Protein AF-X8CN35-F1 (afdb_monomer_lite)

pLDDT: mean 72.49, std 14.61, range [38.53, 95.19]

Sequence (176 aa):
MAAWVISVGVMIFEKDLGTSLLLYASFLTMVYLATQRFSWVVIGLALFVVGSVAAYFLFDHVRLRVQTWLDPFADPEGSGYQIVQSLFSFATGGIFGTGLGNGQPDTVPAASTDFIVAAFGEELGLVGLASLLMLYTIVIIRGLRTAIAVRDSFGKLLAPAWRRRWPSSCSSSLAV

InterPro domains:
  IPR001182 Probable peptidoglycan glycosyltransferase FtsW/RodA [PF01098] (2-159)
  IPR001182 Probable peptidoglycan glycosyltransferase FtsW/RodA [PTHR30474] (2-159)

Secondary structure (DSSP, 8-state):
-HHHHHHHHHHHHS--HHHHHHHHHHHHHHHHHHH--HHHHHHHHHHHHHHHHHHHHH-HHHHHHHHHHH-GGGSTTTTTHHHHHHHHHHHHHTTT-S-TT---GGGSTTTTTT-HHHHHHHHHHHHHHHHHHHHHHHHHHHHHHHHHHHT-TTGGGTGGGGGS-S-STTSSSS--

Organism: NCBI:txid1299334

Structure (mmCIF, N/CA/C/O backbone):
data_AF-X8CN35-F1
#
_entry.id   AF-X8CN35-F1
#
loop_
_atom_site.group_PDB
_atom_site.id
_atom_site.type_symbol
_atom_site.label_atom_id
_atom_site.label_alt_id
_atom_site.label_comp_id
_atom_site.label_asym_id
_atom_site.label_entity_id
_atom_site.label_seq_id
_atom_site.pdbx_PDB_ins_code
_atom_site.Cartn_x
_atom_site.Cartn_y
_atom_site.Cartn_z
_atom_site.occupancy
_atom_site.B_iso_or_equiv
_atom_site.auth_seq_id
_atom_site.auth_comp_id
_atom_site.auth_asym_id
_atom_site.auth_atom_id
_atom_site.pdbx_PDB_model_num
ATOM 1 N N . MET A 1 1 ? -19.050 19.869 8.579 1.00 44.16 1 MET A N 1
ATOM 2 C CA . MET A 1 1 ? -19.394 19.776 7.140 1.00 44.16 1 MET A CA 1
ATOM 3 C C . MET A 1 1 ? -18.474 20.637 6.270 1.00 44.16 1 MET A C 1
ATOM 5 O O . MET A 1 1 ? -17.938 20.101 5.314 1.00 44.16 1 MET A O 1
ATOM 9 N N . ALA A 1 2 ? -18.173 21.894 6.630 1.00 38.53 2 ALA A N 1
ATOM 10 C CA . ALA A 1 2 ? -17.204 22.732 5.896 1.00 38.53 2 ALA A CA 1
ATOM 11 C C . ALA A 1 2 ? -15.781 22.133 5.797 1.00 38.53 2 ALA A C 1
ATOM 13 O O . ALA A 1 2 ? -15.186 22.145 4.727 1.00 38.53 2 ALA A O 1
ATOM 14 N N . ALA A 1 3 ? -15.274 21.514 6.870 1.00 45.81 3 ALA A N 1
ATOM 15 C CA . ALA A 1 3 ? -13.967 20.841 6.863 1.00 45.81 3 ALA A CA 1
ATOM 16 C C . ALA A 1 3 ? -13.865 19.687 5.841 1.00 45.81 3 ALA A C 1
ATOM 18 O O . ALA A 1 3 ? -12.786 19.414 5.322 1.00 45.81 3 ALA A O 1
ATOM 19 N N . TRP A 1 4 ? -14.990 19.034 5.526 1.00 60.16 4 TRP A N 1
ATOM 20 C CA . TRP A 1 4 ? -15.046 17.949 4.543 1.00 60.16 4 TRP A CA 1
ATOM 21 C C . TRP A 1 4 ? -14.903 18.494 3.121 1.00 60.16 4 TRP A C 1
ATOM 23 O O . TRP A 1 4 ? -14.061 18.026 2.366 1.00 60.16 4 TRP A O 1
ATOM 33 N N . VAL A 1 5 ? -15.649 19.552 2.792 1.00 62.53 5 VAL A N 1
ATOM 34 C CA . VAL A 1 5 ? -15.593 20.199 1.471 1.00 62.53 5 VAL A CA 1
ATOM 35 C C . VAL A 1 5 ? -14.220 20.824 1.212 1.00 62.53 5 VAL A C 1
ATOM 37 O O . VAL A 1 5 ? -13.697 20.706 0.111 1.00 62.53 5 VAL A O 1
ATOM 40 N N . ILE A 1 6 ? -13.601 21.424 2.234 1.00 57.56 6 ILE A N 1
ATOM 41 C CA . ILE A 1 6 ? -12.255 22.008 2.131 1.00 57.56 6 ILE A CA 1
ATOM 42 C C . ILE A 1 6 ? -11.198 20.913 1.916 1.00 57.56 6 ILE A C 1
ATOM 44 O O . ILE A 1 6 ? -10.332 21.075 1.063 1.00 57.56 6 ILE A O 1
ATOM 48 N N . SER A 1 7 ? -11.303 19.773 2.609 1.00 53.34 7 SER A N 1
ATOM 49 C CA . SER A 1 7 ? -10.373 18.646 2.412 1.00 53.34 7 SER A CA 1
ATOM 50 C C . SER A 1 7 ? -10.509 18.020 1.018 1.00 53.34 7 SER A C 1
ATOM 52 O O . SER A 1 7 ? -9.507 17.751 0.363 1.00 53.34 7 SER A O 1
ATOM 54 N N . VAL A 1 8 ? -11.744 17.849 0.528 1.00 60.41 8 VAL A N 1
ATOM 55 C CA . VAL A 1 8 ? -12.015 17.363 -0.837 1.00 60.41 8 VAL A CA 1
ATOM 56 C C . VAL A 1 8 ? -11.512 18.359 -1.890 1.00 60.41 8 VAL A C 1
ATOM 58 O O . VAL A 1 8 ? -10.956 17.948 -2.905 1.00 60.41 8 VAL A O 1
ATOM 61 N N . GLY A 1 9 ? -11.643 19.665 -1.637 1.00 61.75 9 GLY A N 1
ATOM 62 C CA . GLY A 1 9 ? -11.139 20.719 -2.521 1.00 61.75 9 GLY A CA 1
ATOM 63 C C . GLY A 1 9 ? -9.612 20.744 -2.645 1.00 61.75 9 GLY A C 1
ATOM 64 O O . GLY A 1 9 ? -9.099 20.953 -3.741 1.00 61.75 9 GLY A O 1
ATOM 65 N N . VAL A 1 10 ? -8.885 20.478 -1.555 1.00 56.53 10 VAL A N 1
ATOM 66 C CA . VAL A 1 10 ? -7.411 20.414 -1.554 1.00 56.53 10 VAL A CA 1
ATOM 67 C C . VAL A 1 10 ? -6.899 19.154 -2.274 1.00 56.53 10 VAL A C 1
ATOM 69 O O . VAL A 1 10 ? -5.969 19.258 -3.070 1.00 56.53 10 VAL A O 1
ATOM 72 N N . MET A 1 11 ? -7.565 17.998 -2.123 1.00 56.72 11 MET A N 1
ATOM 73 C CA . MET A 1 11 ? -7.217 16.757 -2.853 1.00 56.72 11 MET A CA 1
ATOM 74 C C . MET A 1 11 ? -7.334 16.891 -4.378 1.00 56.72 11 MET A C 1
ATOM 76 O O . MET A 1 11 ? -6.562 16.276 -5.108 1.00 56.72 11 MET A O 1
ATOM 80 N N . ILE A 1 12 ? -8.293 17.681 -4.873 1.00 57.16 12 ILE A N 1
ATOM 81 C CA . ILE A 1 12 ? -8.458 17.928 -6.317 1.00 57.16 12 ILE A CA 1
ATOM 82 C C . ILE A 1 12 ? -7.278 18.744 -6.874 1.00 57.16 12 ILE A C 1
ATOM 84 O O . ILE A 1 12 ? -6.950 18.629 -8.055 1.00 57.16 12 ILE A O 1
ATOM 88 N N . PHE A 1 13 ? -6.614 19.538 -6.029 1.00 54.97 13 PHE A N 1
ATOM 89 C CA . PHE A 1 13 ? -5.497 20.392 -6.425 1.00 54.97 13 PHE A CA 1
ATOM 90 C C . PHE A 1 13 ? -4.132 19.699 -6.362 1.00 54.97 13 PHE A C 1
ATOM 92 O O . PHE A 1 13 ? -3.264 20.024 -7.168 1.00 54.97 13 PHE A O 1
ATOM 99 N N . GLU A 1 14 ? -3.935 18.745 -5.450 1.00 55.28 14 GLU A N 1
ATOM 100 C CA . GLU A 1 14 ? -2.605 18.171 -5.201 1.00 55.28 14 GLU A CA 1
ATOM 101 C C . GLU A 1 14 ? -2.091 17.225 -6.297 1.00 55.28 14 GLU A C 1
ATOM 103 O O . GLU A 1 14 ? -0.906 16.938 -6.304 1.00 55.28 14 GLU A O 1
ATOM 108 N N . LYS A 1 15 ? -2.908 16.756 -7.257 1.00 60.38 15 LYS A N 1
ATOM 109 C CA . LYS A 1 15 ? -2.489 15.812 -8.332 1.00 60.38 15 LYS A CA 1
ATOM 110 C C . LYS A 1 15 ? -1.755 14.535 -7.861 1.00 60.38 15 LYS A C 1
ATOM 112 O O . LYS A 1 15 ? -1.371 13.724 -8.701 1.00 60.38 15 LYS A O 1
ATOM 117 N N . ASP A 1 16 ? -1.662 14.292 -6.555 1.00 68.38 16 ASP A N 1
ATOM 118 C CA . ASP A 1 16 ? -1.002 13.140 -5.952 1.00 68.38 16 ASP A CA 1
ATOM 119 C C . ASP A 1 16 ? -2.029 12.155 -5.380 1.00 68.38 16 ASP A C 1
ATOM 121 O O . ASP A 1 16 ? -2.609 12.316 -4.299 1.00 68.38 16 ASP A O 1
ATOM 125 N N . LEU A 1 17 ? -2.253 11.074 -6.129 1.00 69.50 17 LEU A N 1
ATOM 126 C CA . LEU A 1 17 ? -3.152 9.983 -5.743 1.00 69.50 17 LEU A CA 1
ATOM 127 C C . LEU A 1 17 ? -2.740 9.282 -4.443 1.00 69.50 17 LEU A C 1
ATOM 129 O O . LEU A 1 17 ? -3.597 8.805 -3.706 1.00 69.50 17 LEU A O 1
ATOM 133 N N . GLY A 1 18 ? -1.438 9.203 -4.159 1.00 74.44 18 GLY A N 1
ATOM 134 C CA . GLY A 1 18 ? -0.929 8.509 -2.975 1.00 74.44 18 GLY A CA 1
ATOM 135 C C . GLY A 1 18 ? -1.297 9.234 -1.683 1.00 74.44 18 GLY A C 1
ATOM 136 O O . GLY A 1 18 ? -1.943 8.665 -0.804 1.00 74.44 18 GLY A O 1
ATOM 137 N N . THR A 1 19 ? -0.939 10.513 -1.584 1.00 79.50 19 THR A N 1
ATOM 138 C CA . THR A 1 19 ? -1.183 11.341 -0.393 1.00 79.50 19 THR A CA 1
ATOM 139 C C . THR A 1 19 ? -2.672 11.462 -0.090 1.00 79.50 19 THR A C 1
ATOM 141 O O . THR A 1 19 ? -3.108 11.284 1.048 1.00 79.50 19 THR A O 1
ATOM 144 N N . SER A 1 20 ? -3.471 11.678 -1.131 1.00 77.69 20 SER A N 1
ATOM 145 C CA . SER A 1 20 ? -4.923 11.763 -1.034 1.00 77.69 20 SER A CA 1
ATOM 146 C C . SER A 1 20 ? -5.535 10.452 -0.492 1.00 77.69 20 SER A C 1
ATOM 148 O O . SER A 1 20 ? -6.343 10.484 0.443 1.00 77.69 20 SER A O 1
ATOM 150 N N . LEU A 1 21 ? -5.078 9.284 -0.963 1.00 79.75 21 LEU A N 1
ATOM 151 C CA . LEU A 1 21 ? -5.486 7.979 -0.426 1.00 79.75 21 LEU A CA 1
ATOM 152 C C . LEU A 1 21 ? -5.139 7.816 1.064 1.00 79.75 21 LEU A C 1
ATOM 154 O O . LEU A 1 21 ? -5.974 7.361 1.850 1.00 79.75 21 LEU A O 1
ATOM 158 N N . LEU A 1 22 ? -3.922 8.203 1.463 1.00 82.81 22 LEU A N 1
ATOM 159 C CA . LEU A 1 22 ? -3.447 8.093 2.848 1.00 82.81 22 LEU A CA 1
ATOM 160 C C . LEU A 1 22 ? -4.255 8.977 3.806 1.00 82.81 22 LEU A C 1
ATOM 162 O O . LEU A 1 22 ? -4.628 8.533 4.897 1.00 82.81 22 LEU A O 1
ATOM 166 N N . LEU A 1 23 ? -4.576 10.207 3.396 1.00 82.00 23 LEU A N 1
ATOM 167 C CA . LEU A 1 23 ? -5.420 11.118 4.172 1.00 82.00 23 LEU A CA 1
ATOM 168 C C . LEU A 1 23 ? -6.842 10.572 4.320 1.00 82.00 23 LEU A C 1
ATOM 170 O O . LEU A 1 23 ? -7.400 10.578 5.420 1.00 82.00 23 LEU A O 1
ATOM 174 N N . TYR A 1 24 ? -7.410 10.040 3.238 1.00 81.06 24 TYR A N 1
ATOM 175 C CA . TYR A 1 24 ? -8.736 9.437 3.265 1.00 81.06 24 TYR A CA 1
ATOM 176 C C . TYR A 1 24 ? -8.797 8.197 4.178 1.00 81.06 24 TYR A C 1
ATOM 178 O O . TYR A 1 24 ? -9.706 8.072 5.003 1.00 81.06 24 TYR A O 1
ATOM 186 N N . ALA A 1 25 ? -7.800 7.310 4.104 1.00 82.81 25 ALA A N 1
ATOM 187 C CA . ALA A 1 25 ? -7.689 6.144 4.982 1.00 82.81 25 ALA A CA 1
ATOM 188 C C . ALA A 1 25 ? -7.519 6.540 6.461 1.00 82.81 25 ALA A C 1
ATOM 190 O O . ALA A 1 25 ? -8.145 5.949 7.349 1.00 82.81 25 ALA A O 1
ATOM 191 N N . SER A 1 26 ? -6.726 7.580 6.735 1.00 83.38 26 SER A N 1
ATOM 192 C CA . SER A 1 26 ? -6.554 8.138 8.083 1.00 83.38 26 SER A CA 1
ATOM 193 C C . SER A 1 26 ? -7.870 8.697 8.626 1.00 83.38 26 SER A C 1
ATOM 195 O O . SER A 1 26 ? -8.246 8.423 9.768 1.00 83.38 26 SER A O 1
ATOM 197 N N . PHE A 1 27 ? -8.624 9.411 7.787 1.00 82.06 27 PHE A N 1
ATOM 198 C CA . PHE A 1 27 ? -9.951 9.913 8.129 1.00 82.06 27 PHE A CA 1
ATOM 199 C C . PHE A 1 27 ? -10.937 8.778 8.444 1.00 82.06 27 PHE A C 1
ATOM 201 O O . PHE A 1 27 ? -11.591 8.813 9.488 1.00 82.06 27 PHE A O 1
ATOM 208 N N . LEU A 1 28 ? -11.011 7.735 7.606 1.00 80.88 28 LEU A N 1
ATOM 209 C CA . LEU A 1 28 ? -11.850 6.562 7.882 1.00 80.88 28 LEU A CA 1
ATOM 210 C C . LEU A 1 28 ? -11.461 5.867 9.186 1.00 80.88 28 LEU A C 1
ATOM 212 O O . LEU A 1 28 ? -12.338 5.468 9.954 1.00 80.88 28 LEU A O 1
ATOM 216 N N . THR A 1 29 ? -10.162 5.766 9.465 1.00 81.06 29 THR A N 1
ATOM 217 C CA . THR A 1 29 ? -9.656 5.204 10.722 1.00 81.06 29 THR A CA 1
ATOM 218 C C . THR A 1 29 ? -10.125 6.036 11.914 1.00 81.06 29 THR A C 1
ATOM 220 O O . THR A 1 29 ? -10.611 5.482 12.898 1.00 81.06 29 THR A O 1
ATOM 223 N N . MET A 1 30 ? -10.065 7.367 11.820 1.00 79.06 30 MET A N 1
ATOM 224 C CA . MET A 1 30 ? -10.550 8.263 12.869 1.00 79.06 30 MET A CA 1
ATOM 225 C C . MET A 1 30 ? -12.065 8.141 13.082 1.00 79.06 30 MET A C 1
ATOM 227 O O . MET A 1 30 ? -12.504 8.095 14.228 1.00 79.06 30 MET A O 1
ATOM 231 N N . VAL A 1 31 ? -12.864 8.032 12.014 1.00 80.44 31 VAL A N 1
ATOM 232 C CA . VAL A 1 31 ? -14.322 7.820 12.103 1.00 80.44 31 VAL A CA 1
ATOM 233 C C . VAL A 1 31 ? -14.649 6.459 12.718 1.00 80.44 31 VAL A C 1
ATOM 235 O O . VAL A 1 31 ? -15.488 6.374 13.616 1.00 80.44 31 VAL A O 1
ATOM 238 N N . TYR A 1 32 ? -13.962 5.397 12.292 1.00 80.88 32 TYR A N 1
ATOM 239 C CA . TYR A 1 32 ? -14.122 4.066 12.874 1.00 80.88 32 TYR A CA 1
ATOM 240 C C . TYR A 1 32 ? -13.829 4.080 14.369 1.00 80.88 32 TYR A C 1
ATOM 242 O O . TYR A 1 32 ? -14.657 3.635 15.170 1.00 80.88 32 TYR A O 1
ATOM 250 N N . LEU A 1 33 ? -12.672 4.639 14.736 1.00 74.69 33 LEU A N 1
ATOM 251 C CA . LEU A 1 33 ? -12.284 4.792 16.123 1.00 74.69 33 LEU A CA 1
ATOM 252 C C . LEU A 1 33 ? -13.335 5.605 16.856 1.00 74.69 33 LEU A C 1
ATOM 254 O O . LEU A 1 33 ? -13.772 5.132 17.886 1.00 74.69 33 LEU A O 1
ATOM 258 N N . ALA A 1 34 ? -13.796 6.739 16.318 1.00 77.81 34 ALA A N 1
ATOM 259 C CA . ALA A 1 34 ? -14.772 7.627 16.944 1.00 77.81 34 ALA A CA 1
ATOM 260 C C . ALA A 1 34 ? -16.107 6.936 17.277 1.00 77.81 34 ALA A C 1
ATOM 262 O O . ALA A 1 34 ? -16.620 7.077 18.392 1.00 77.81 34 ALA A O 1
ATOM 263 N N . THR A 1 35 ? -16.661 6.191 16.319 1.00 76.12 35 THR A N 1
ATOM 264 C CA . THR A 1 35 ? -18.042 5.695 16.367 1.00 76.12 35 THR A CA 1
ATOM 265 C C . THR A 1 35 ? -18.156 4.234 16.824 1.00 76.12 35 THR A C 1
ATOM 267 O O . THR A 1 35 ? -19.234 3.835 17.254 1.00 76.12 35 THR A O 1
ATOM 270 N N . GLN A 1 36 ? -17.091 3.423 16.726 1.00 74.31 36 GLN A N 1
ATOM 271 C CA . GLN A 1 36 ? -17.081 1.963 16.981 1.00 74.31 36 GLN A CA 1
ATOM 272 C C . GLN A 1 36 ? -18.140 1.144 16.212 1.00 74.31 36 GLN A C 1
ATOM 274 O O . GLN A 1 36 ? -18.337 -0.040 16.474 1.00 74.31 36 GLN A O 1
ATOM 279 N N . ARG A 1 37 ? -18.820 1.744 15.229 1.00 75.62 37 ARG A N 1
ATOM 280 C CA . ARG A 1 37 ? -19.826 1.082 14.394 1.00 75.62 37 ARG A CA 1
ATOM 281 C C . ARG A 1 37 ? -19.226 0.768 13.032 1.00 75.62 37 ARG A C 1
ATOM 283 O O . ARG A 1 37 ? -18.942 1.679 12.256 1.00 75.62 37 ARG A O 1
ATOM 290 N N . PHE A 1 38 ? -19.112 -0.521 12.723 1.00 77.75 38 PHE A N 1
ATOM 291 C CA . PHE A 1 38 ? -18.568 -1.004 11.450 1.00 77.75 38 PHE A CA 1
ATOM 292 C C . PHE A 1 38 ? -19.356 -0.491 10.230 1.00 77.75 38 PHE A C 1
ATOM 294 O O . PHE A 1 38 ? -18.771 -0.226 9.186 1.00 77.75 38 PHE A O 1
ATOM 301 N N . SER A 1 39 ? -20.664 -0.241 10.374 1.00 81.12 39 SER A N 1
ATOM 302 C CA . SER A 1 39 ? -21.521 0.275 9.296 1.00 81.12 39 SER A CA 1
ATOM 303 C C . SER A 1 39 ? -21.021 1.590 8.683 1.00 81.12 39 SER A C 1
ATOM 305 O O . SER A 1 39 ? -21.127 1.769 7.475 1.00 81.12 39 SER A O 1
ATOM 307 N N . TRP A 1 40 ? -20.434 2.494 9.477 1.00 75.12 40 TRP A N 1
ATOM 308 C CA . TRP A 1 40 ? -19.895 3.760 8.955 1.00 75.12 40 TRP A CA 1
ATOM 309 C C . TRP A 1 40 ? -18.626 3.561 8.126 1.00 75.12 40 TRP A C 1
ATOM 311 O O . TRP A 1 40 ? -18.406 4.292 7.164 1.00 75.12 40 TRP A O 1
ATOM 321 N N . VAL A 1 41 ? -17.828 2.542 8.451 1.00 79.00 41 VAL A N 1
ATOM 322 C CA . VAL A 1 41 ? -16.656 2.160 7.653 1.00 79.00 41 VAL A CA 1
ATOM 323 C C . VAL A 1 41 ? -17.092 1.592 6.314 1.00 79.00 41 VAL A C 1
ATOM 325 O O . VAL A 1 41 ? -16.523 1.961 5.295 1.00 79.00 41 VAL A O 1
ATOM 328 N N . VAL A 1 42 ? -18.133 0.755 6.299 1.00 85.06 42 VAL A N 1
ATOM 329 C CA . VAL A 1 42 ? -18.679 0.182 5.059 1.00 85.06 42 VAL A CA 1
ATOM 330 C C . VAL A 1 42 ? -19.212 1.276 4.132 1.00 85.06 42 VAL A C 1
ATOM 332 O O . VAL A 1 42 ? -18.913 1.261 2.942 1.00 85.06 42 VAL A O 1
ATOM 335 N N . ILE A 1 43 ? -19.946 2.257 4.668 1.00 83.50 43 ILE A N 1
ATOM 336 C CA . ILE A 1 43 ? -20.443 3.399 3.881 1.00 83.50 43 ILE A CA 1
ATOM 337 C C . ILE A 1 43 ? -19.278 4.245 3.356 1.00 83.50 43 ILE A C 1
ATOM 339 O O . ILE A 1 43 ? -19.280 4.631 2.189 1.00 83.50 43 ILE A O 1
ATOM 343 N N . GLY A 1 44 ? -18.269 4.504 4.193 1.00 80.06 44 GLY A N 1
ATOM 344 C CA . GLY A 1 44 ? -17.046 5.183 3.778 1.00 80.06 44 GLY A CA 1
ATOM 345 C C . GLY A 1 44 ? -16.360 4.456 2.622 1.00 80.06 44 GLY A C 1
ATOM 346 O O . GLY A 1 44 ? -16.171 5.030 1.557 1.00 80.06 44 GLY A O 1
ATOM 347 N N . LEU A 1 4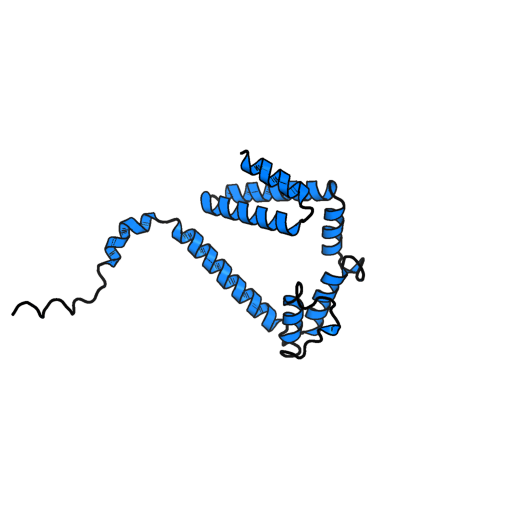5 ? -16.096 3.160 2.781 1.00 81.50 45 LEU A N 1
ATOM 348 C CA . LEU A 1 45 ? -15.494 2.322 1.746 1.00 81.50 45 LEU A CA 1
ATOM 349 C C . LEU A 1 45 ? -16.310 2.336 0.441 1.00 81.50 45 LEU A C 1
ATOM 351 O O . LEU A 1 45 ? -15.738 2.450 -0.638 1.00 81.50 45 LEU A O 1
ATOM 355 N N . ALA A 1 46 ? -17.642 2.275 0.523 1.00 84.94 46 ALA A N 1
ATOM 356 C CA . ALA A 1 46 ? -18.506 2.352 -0.652 1.00 84.94 46 ALA A CA 1
ATOM 357 C C . ALA A 1 46 ? -18.377 3.704 -1.377 1.00 84.94 46 ALA A C 1
ATOM 359 O O . ALA A 1 46 ? -18.207 3.737 -2.595 1.00 84.94 46 ALA A O 1
ATOM 360 N N . LEU A 1 47 ? -18.392 4.817 -0.635 1.00 79.12 47 LEU A N 1
ATOM 361 C CA . LEU A 1 47 ? -18.177 6.155 -1.199 1.00 79.12 47 LEU A CA 1
ATOM 362 C C . LEU A 1 47 ? -16.787 6.295 -1.825 1.00 79.12 47 LEU A C 1
ATOM 364 O O . LEU A 1 47 ? -16.648 6.932 -2.867 1.00 79.12 47 LEU A O 1
ATOM 368 N N . PHE A 1 48 ? -15.772 5.679 -1.221 1.00 79.44 48 PHE A N 1
ATOM 369 C CA . PHE A 1 48 ? -14.417 5.653 -1.757 1.00 79.44 48 PHE A CA 1
ATOM 370 C C . PHE A 1 48 ? -14.341 4.940 -3.107 1.00 79.44 48 PHE A C 1
ATOM 372 O O . PHE A 1 48 ? -13.767 5.480 -4.047 1.00 79.44 48 PHE A O 1
ATOM 379 N N . VAL A 1 49 ? -14.958 3.760 -3.227 1.00 83.25 49 VAL A N 1
ATOM 380 C CA . VAL A 1 49 ? -14.995 3.005 -4.489 1.00 83.25 49 VAL A CA 1
ATOM 381 C C . VAL A 1 49 ? -15.689 3.820 -5.579 1.00 83.25 49 VAL A C 1
ATOM 383 O O . VAL A 1 49 ? -15.148 3.959 -6.673 1.00 83.25 49 VAL A O 1
ATOM 386 N N . VAL A 1 50 ? -16.840 4.426 -5.275 1.00 82.38 50 VAL A N 1
ATOM 387 C CA . VAL A 1 50 ? -17.559 5.287 -6.231 1.00 82.38 50 VAL A CA 1
ATOM 388 C C . VAL A 1 50 ? -16.700 6.486 -6.650 1.00 82.38 50 VAL A C 1
ATOM 390 O O . VAL A 1 50 ? -16.589 6.775 -7.841 1.00 82.38 50 VAL A O 1
ATOM 393 N N . GLY A 1 51 ? -16.048 7.154 -5.693 1.00 79.69 51 GLY A N 1
ATOM 394 C CA . GLY A 1 51 ? -15.146 8.274 -5.965 1.00 79.69 51 GLY A CA 1
ATOM 395 C C . GLY A 1 51 ? -13.926 7.875 -6.799 1.00 79.69 51 GLY A C 1
ATOM 396 O O . GLY A 1 51 ? -13.545 8.605 -7.711 1.00 79.69 51 GLY A O 1
ATOM 397 N N . SER A 1 52 ? -13.349 6.699 -6.544 1.00 80.06 52 SER A N 1
ATOM 398 C CA . SER A 1 52 ? -12.202 6.163 -7.282 1.00 80.06 52 SER A CA 1
ATOM 399 C C . SER A 1 52 ? -12.560 5.827 -8.733 1.00 80.06 52 SER A C 1
ATOM 401 O O . SER A 1 52 ? -11.840 6.223 -9.649 1.00 80.06 52 SER A O 1
ATOM 403 N N . VAL A 1 53 ? -13.713 5.187 -8.961 1.00 83.31 53 VAL A N 1
ATOM 404 C CA . VAL A 1 53 ? -14.218 4.910 -10.315 1.00 83.31 53 VAL A CA 1
ATOM 405 C C . VAL A 1 53 ? -14.502 6.213 -11.062 1.00 83.31 53 VAL A C 1
ATOM 407 O O . VAL A 1 53 ? -14.093 6.360 -12.210 1.00 83.31 53 VAL A O 1
ATOM 410 N N . ALA A 1 54 ? -15.137 7.195 -10.415 1.00 82.62 54 ALA A N 1
ATOM 411 C CA . ALA A 1 54 ? -15.354 8.506 -11.024 1.00 82.62 54 ALA A CA 1
ATOM 412 C C . ALA A 1 54 ? -14.023 9.189 -11.396 1.00 82.62 54 ALA A C 1
ATOM 414 O O . ALA A 1 54 ? -13.875 9.684 -12.513 1.00 82.62 54 ALA A O 1
ATOM 415 N N . ALA A 1 55 ? -13.027 9.157 -10.503 1.00 79.06 55 ALA A N 1
ATOM 416 C CA . ALA A 1 55 ? -11.704 9.729 -10.747 1.00 79.06 55 ALA A CA 1
ATOM 417 C C . ALA A 1 55 ? -10.971 9.061 -11.926 1.00 79.06 55 ALA A C 1
ATOM 419 O O . ALA A 1 55 ? -10.312 9.755 -12.698 1.00 79.06 55 ALA A O 1
ATOM 420 N N . TYR A 1 56 ? -11.127 7.747 -12.113 1.00 80.12 56 TYR A N 1
ATOM 421 C CA . TYR A 1 56 ? -10.558 7.013 -13.251 1.00 80.12 56 TYR A CA 1
ATOM 422 C C . TYR A 1 56 ? -11.081 7.510 -14.614 1.00 80.12 56 TYR A C 1
ATOM 424 O O . TYR A 1 56 ? -10.354 7.526 -15.614 1.00 80.12 56 TYR A O 1
ATOM 432 N N . PHE A 1 57 ? -12.345 7.937 -14.671 1.00 81.31 57 PHE A N 1
ATOM 433 C CA . PHE A 1 57 ? -12.935 8.495 -15.890 1.00 81.31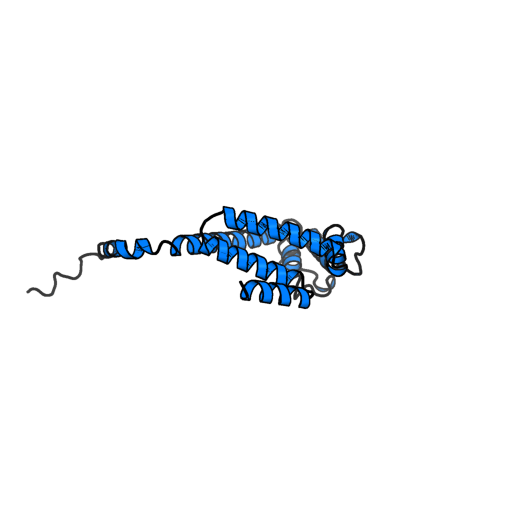 57 PHE A CA 1
ATOM 434 C C . PHE A 1 57 ? -12.640 9.986 -16.075 1.00 81.31 57 PHE A C 1
ATOM 436 O O . PHE A 1 57 ? -12.513 10.429 -17.213 1.00 81.31 57 PHE A O 1
ATOM 443 N N . LEU A 1 58 ? -12.504 10.740 -14.981 1.00 80.19 58 LEU A N 1
ATOM 444 C CA . LEU A 1 58 ? -12.306 12.194 -14.998 1.00 80.19 58 LEU A CA 1
ATOM 445 C C . LEU A 1 58 ? -10.849 12.628 -15.223 1.00 80.19 58 LEU A C 1
ATOM 447 O O . LEU A 1 58 ? -10.625 13.715 -15.749 1.00 80.19 58 LEU A O 1
ATOM 451 N N . PHE A 1 59 ? -9.864 11.818 -14.822 1.00 79.19 59 PHE A N 1
ATOM 452 C CA . PHE A 1 59 ? -8.455 12.219 -14.830 1.00 79.19 59 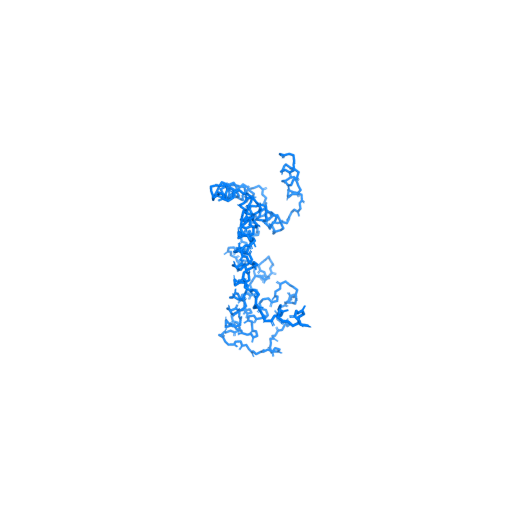PHE A CA 1
ATOM 453 C C . PHE A 1 59 ? -7.561 11.208 -15.560 1.00 79.19 59 PHE A C 1
ATOM 455 O O . PHE A 1 59 ? -7.317 10.102 -15.076 1.00 79.19 59 PHE A O 1
ATOM 462 N N . ASP A 1 60 ? -6.961 11.626 -16.676 1.00 78.81 60 ASP A N 1
ATOM 463 C CA . ASP A 1 60 ? -6.069 10.763 -17.471 1.00 78.81 60 ASP A CA 1
ATOM 464 C C . ASP A 1 60 ? -4.796 10.347 -16.715 1.00 78.81 60 ASP A C 1
ATOM 466 O O . ASP A 1 60 ? -4.310 9.229 -16.873 1.00 78.81 60 ASP A O 1
ATOM 470 N N . HIS A 1 61 ? -4.294 11.197 -15.814 1.00 75.56 61 HIS A N 1
ATOM 471 C CA . HIS A 1 61 ? -3.144 10.876 -14.958 1.00 75.56 61 HIS A CA 1
ATOM 472 C C . HIS A 1 61 ? -3.449 9.698 -14.019 1.00 75.56 61 HIS A C 1
ATOM 474 O O . HIS A 1 61 ? -2.579 8.869 -13.755 1.00 75.56 61 HIS A O 1
ATOM 480 N N . VAL A 1 62 ? -4.695 9.598 -13.540 1.00 78.50 62 VAL A N 1
ATOM 481 C CA . VAL A 1 62 ? -5.147 8.495 -12.680 1.00 78.50 62 VAL A CA 1
ATOM 482 C C . VAL A 1 62 ? -5.257 7.214 -13.484 1.00 78.50 62 VAL A C 1
ATOM 484 O O . VAL A 1 62 ? -4.803 6.163 -13.037 1.00 78.50 62 VAL A O 1
ATOM 487 N N . ARG A 1 63 ? -5.791 7.315 -14.704 1.00 80.31 63 ARG A N 1
ATOM 488 C CA . ARG A 1 63 ? -5.871 6.192 -15.634 1.00 80.31 63 ARG A CA 1
ATOM 489 C C . ARG A 1 63 ? -4.494 5.619 -15.951 1.00 80.31 63 ARG A C 1
ATOM 491 O O . ARG A 1 63 ? -4.333 4.410 -15.835 1.00 80.31 63 ARG A O 1
ATOM 498 N N . LEU A 1 64 ? -3.519 6.470 -16.277 1.00 81.56 64 LEU A N 1
ATOM 499 C CA . LEU A 1 64 ? -2.146 6.041 -16.552 1.00 81.56 64 LEU A CA 1
ATOM 500 C C . LEU A 1 64 ? -1.544 5.306 -15.351 1.00 81.56 64 LEU A C 1
ATOM 502 O O . LEU A 1 64 ? -1.069 4.191 -15.509 1.00 81.56 64 LEU A O 1
ATOM 506 N N . ARG A 1 65 ? -1.657 5.849 -14.130 1.00 82.12 65 ARG A N 1
ATOM 507 C CA . ARG A 1 65 ? -1.143 5.180 -12.919 1.00 82.12 65 ARG A CA 1
ATOM 508 C C . ARG A 1 65 ? -1.796 3.818 -12.665 1.00 82.12 65 ARG A C 1
ATOM 510 O O . ARG A 1 65 ? -1.097 2.876 -12.308 1.00 82.12 65 ARG A O 1
ATOM 517 N N . VAL A 1 66 ? -3.112 3.704 -12.855 1.00 83.38 66 VAL A N 1
ATOM 518 C CA . VAL A 1 66 ? -3.834 2.429 -12.694 1.00 83.38 66 VAL A CA 1
ATOM 519 C C . VAL A 1 66 ? -3.436 1.427 -13.779 1.00 83.38 66 VAL A C 1
ATOM 521 O O . VAL A 1 66 ? -3.259 0.251 -13.478 1.00 83.38 66 VAL A O 1
ATOM 524 N N . GLN A 1 67 ? -3.262 1.875 -15.023 1.00 84.69 67 GLN A N 1
ATOM 525 C CA . GLN A 1 67 ? -2.826 1.020 -16.130 1.00 84.69 67 GLN A CA 1
ATOM 526 C C . GLN A 1 67 ? -1.394 0.523 -15.933 1.00 84.69 67 GLN A C 1
ATOM 528 O O . GLN A 1 67 ? -1.176 -0.679 -16.012 1.00 84.69 67 GLN A O 1
ATOM 533 N N . THR A 1 68 ? -0.456 1.403 -15.577 1.00 85.12 68 THR A N 1
ATOM 534 C CA . THR A 1 68 ? 0.925 1.024 -15.242 1.00 85.12 68 THR A CA 1
ATOM 535 C C . THR A 1 68 ? 0.983 0.065 -14.046 1.00 85.12 68 THR A C 1
ATOM 537 O O . THR A 1 68 ? 1.864 -0.782 -13.981 1.00 85.12 68 THR A O 1
ATOM 540 N N . TRP A 1 69 ? 0.055 0.166 -13.087 1.00 81.94 69 TRP A N 1
ATOM 541 C CA . TRP A 1 69 ? -0.013 -0.774 -11.963 1.00 81.94 69 TRP A CA 1
ATOM 542 C C . TRP A 1 69 ? -0.563 -2.153 -12.362 1.00 81.94 69 TRP A C 1
ATOM 544 O O . TRP A 1 69 ? -0.103 -3.165 -11.840 1.00 81.94 69 TRP A O 1
ATOM 554 N N . LEU A 1 70 ? -1.537 -2.199 -13.277 1.00 86.56 70 LEU A N 1
ATOM 555 C CA . LEU A 1 70 ? -2.118 -3.447 -13.785 1.00 86.56 70 LEU A CA 1
ATOM 556 C C . LEU A 1 70 ? -1.181 -4.178 -14.752 1.00 86.56 70 LEU A C 1
ATOM 558 O O . LEU A 1 70 ? -1.064 -5.399 -14.673 1.00 86.56 70 LEU A O 1
ATOM 562 N N . ASP A 1 71 ? -0.536 -3.438 -15.652 1.00 86.94 71 ASP A N 1
ATOM 563 C CA . ASP A 1 71 ? 0.431 -3.956 -16.615 1.00 86.94 71 ASP A CA 1
ATOM 564 C C . ASP A 1 71 ? 1.696 -3.078 -16.631 1.00 86.94 71 ASP A C 1
ATOM 566 O O . ASP A 1 71 ? 1.839 -2.179 -17.466 1.00 86.94 71 ASP A O 1
ATOM 570 N N . PRO A 1 72 ? 2.630 -3.315 -15.692 1.00 83.19 72 PRO A N 1
ATOM 571 C CA . PRO A 1 72 ? 3.878 -2.562 -15.623 1.00 83.19 72 PRO A CA 1
ATOM 572 C C . PRO A 1 72 ? 4.842 -2.906 -16.767 1.00 83.19 72 PRO A C 1
ATOM 574 O O . PRO A 1 72 ? 5.765 -2.138 -17.031 1.00 83.19 72 PRO A O 1
ATOM 577 N N . PHE A 1 73 ? 4.637 -4.033 -17.459 1.00 82.81 73 PHE A N 1
ATOM 578 C CA . PHE A 1 73 ? 5.494 -4.486 -18.558 1.00 82.81 73 PHE A CA 1
ATOM 579 C C . PHE A 1 73 ? 5.112 -3.880 -19.914 1.00 82.81 73 PHE A C 1
ATOM 581 O O . PHE A 1 73 ? 5.877 -4.024 -20.865 1.00 82.81 73 PHE A O 1
ATOM 588 N N . ALA A 1 74 ? 3.972 -3.188 -20.010 1.00 83.69 74 ALA A N 1
ATOM 589 C CA . ALA A 1 74 ? 3.565 -2.471 -21.218 1.00 83.69 74 ALA A CA 1
ATOM 590 C C . ALA A 1 74 ? 4.512 -1.307 -21.573 1.00 83.69 74 ALA A C 1
ATOM 592 O O . ALA A 1 74 ? 4.689 -0.995 -22.748 1.00 83.69 74 ALA A O 1
ATOM 593 N N . ASP A 1 75 ? 5.123 -0.679 -20.565 1.00 81.06 75 ASP A N 1
ATOM 594 C CA . ASP A 1 75 ? 6.111 0.394 -20.723 1.00 81.06 75 ASP A CA 1
ATOM 595 C C . ASP A 1 75 ? 7.213 0.263 -19.651 1.00 81.06 75 ASP A C 1
ATOM 597 O O . ASP A 1 75 ? 7.200 0.970 -18.634 1.00 81.06 75 ASP A O 1
ATOM 601 N N . PRO A 1 76 ? 8.150 -0.684 -19.846 1.00 73.50 76 PRO A N 1
ATOM 602 C CA . PRO A 1 76 ? 9.146 -1.040 -18.846 1.00 73.50 76 PRO A CA 1
ATOM 603 C C . PRO A 1 76 ? 10.284 -0.022 -18.743 1.00 73.50 76 PRO A C 1
ATOM 605 O O . PRO A 1 76 ? 11.027 -0.090 -17.776 1.00 73.50 76 PRO A O 1
ATOM 608 N N . GLU A 1 77 ? 10.436 0.906 -19.693 1.00 73.88 77 GLU A N 1
ATOM 609 C CA . GLU A 1 77 ? 11.485 1.941 -19.680 1.00 73.88 77 GLU A CA 1
ATOM 610 C C . GLU A 1 77 ? 10.960 3.327 -19.274 1.00 73.88 77 GLU A C 1
ATOM 612 O O . GLU A 1 77 ? 11.735 4.167 -18.818 1.00 73.88 77 GLU A O 1
ATOM 617 N N . GLY A 1 78 ? 9.653 3.573 -19.401 1.00 80.69 78 GLY A N 1
ATOM 618 C CA . GLY A 1 78 ? 9.018 4.828 -19.016 1.00 80.69 78 GLY A CA 1
ATOM 619 C C . GLY A 1 78 ? 8.300 4.740 -17.673 1.00 80.69 78 GLY A C 1
ATOM 620 O O . GLY A 1 78 ? 8.900 4.750 -16.597 1.00 80.69 78 GLY A O 1
ATOM 621 N N . SER A 1 79 ? 6.971 4.707 -17.730 1.00 74.69 79 SER A N 1
ATOM 622 C CA . SER A 1 79 ? 6.103 4.805 -16.550 1.00 74.69 79 SER A CA 1
ATOM 623 C C . SER A 1 79 ? 6.207 3.605 -15.598 1.00 74.69 79 SER A C 1
ATOM 625 O O . SER A 1 79 ? 6.061 3.782 -14.385 1.00 74.69 79 SER A O 1
ATOM 627 N N . GLY A 1 80 ? 6.468 2.405 -16.128 1.00 79.06 80 GLY A N 1
ATOM 628 C CA . GLY A 1 80 ? 6.554 1.149 -15.380 1.00 79.06 80 GLY A CA 1
ATOM 629 C C . GLY A 1 80 ? 7.947 0.813 -14.854 1.00 79.06 80 GLY A C 1
ATOM 630 O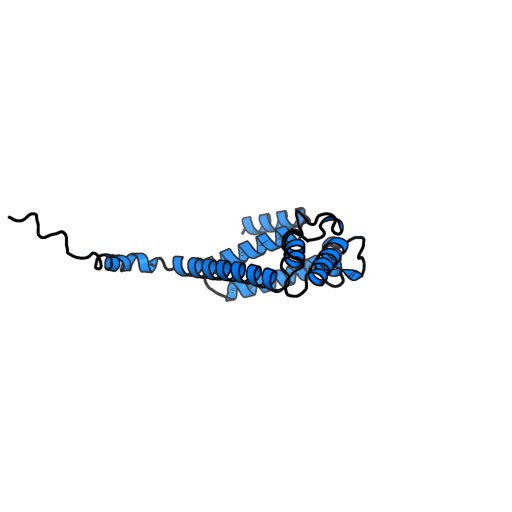 O . GLY A 1 80 ? 8.066 -0.094 -14.030 1.00 79.06 80 GLY A O 1
ATOM 631 N N . TYR A 1 81 ? 8.978 1.563 -15.259 1.00 81.44 81 TYR A N 1
ATOM 632 C CA . TYR A 1 81 ? 10.387 1.273 -14.969 1.00 81.44 81 TYR A CA 1
ATOM 633 C C . TYR A 1 81 ? 10.650 0.953 -13.498 1.00 81.44 81 TYR A C 1
ATOM 635 O O . TYR A 1 81 ? 11.186 -0.097 -13.152 1.00 81.44 81 TYR A O 1
ATOM 643 N N . GLN A 1 82 ? 10.165 1.824 -12.620 1.00 77.81 82 GLN A N 1
ATOM 644 C CA . GLN A 1 82 ? 10.324 1.705 -11.177 1.00 77.81 82 GLN A CA 1
ATOM 645 C C . GLN A 1 82 ? 9.695 0.419 -10.602 1.00 77.81 82 GLN A C 1
ATOM 647 O O . GLN A 1 82 ? 10.289 -0.260 -9.764 1.00 77.81 82 GLN A O 1
ATOM 652 N N . ILE A 1 83 ? 8.501 0.048 -11.076 1.00 82.38 83 ILE A N 1
ATOM 653 C CA . ILE A 1 83 ? 7.784 -1.148 -10.612 1.00 82.38 83 ILE A CA 1
ATOM 654 C C . ILE A 1 83 ? 8.476 -2.407 -11.140 1.00 82.38 83 ILE A C 1
ATOM 656 O O . ILE A 1 83 ? 8.766 -3.320 -10.366 1.00 82.38 83 ILE A O 1
ATOM 660 N N . VAL A 1 84 ? 8.780 -2.441 -12.439 1.00 84.31 84 VAL A N 1
ATOM 661 C CA . VAL A 1 84 ? 9.449 -3.569 -13.102 1.00 84.31 84 VAL A CA 1
ATOM 662 C C . VAL A 1 84 ? 10.794 -3.865 -12.445 1.00 84.31 84 VAL A C 1
ATOM 664 O O . VAL A 1 84 ? 11.112 -5.012 -12.139 1.00 84.31 84 VAL A O 1
ATOM 667 N N . GLN A 1 85 ? 11.562 -2.825 -12.151 1.00 80.88 85 GLN A N 1
ATOM 668 C CA . GLN A 1 85 ? 12.862 -2.952 -11.520 1.00 80.88 85 GLN A CA 1
ATOM 669 C C . GLN A 1 85 ? 12.791 -3.476 -10.085 1.00 80.88 85 GLN A C 1
ATOM 671 O O . GLN A 1 85 ? 13.576 -4.348 -9.707 1.00 80.88 85 GLN A O 1
ATOM 676 N N . SER A 1 86 ? 11.810 -3.012 -9.305 1.00 81.69 86 SER A N 1
ATOM 677 C CA . SER A 1 86 ? 11.559 -3.564 -7.972 1.00 81.69 86 SER A CA 1
ATOM 678 C C . SER A 1 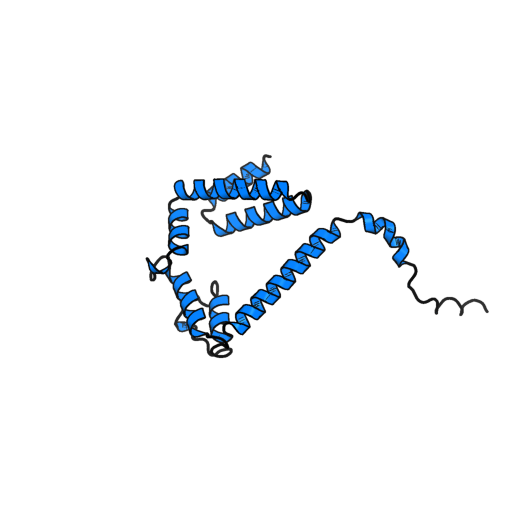86 ? 11.234 -5.062 -8.027 1.00 81.69 86 SER A C 1
ATOM 680 O O . SER A 1 86 ? 11.713 -5.838 -7.201 1.00 81.69 86 SER A O 1
ATOM 682 N N . LEU A 1 87 ? 10.487 -5.488 -9.052 1.00 83.75 87 LEU A N 1
ATOM 683 C CA . LEU A 1 87 ? 10.098 -6.879 -9.246 1.00 83.75 87 LEU A CA 1
ATOM 684 C C . LEU A 1 87 ? 11.289 -7.764 -9.642 1.00 83.75 87 LEU A C 1
ATOM 686 O O . LEU A 1 87 ? 11.406 -8.884 -9.146 1.00 83.75 87 LEU A O 1
ATOM 690 N N . PHE A 1 88 ? 12.201 -7.259 -10.477 1.00 82.50 88 PHE A N 1
ATOM 691 C CA . PHE A 1 88 ? 13.443 -7.962 -10.806 1.00 82.50 88 PHE A CA 1
ATOM 692 C C . PHE A 1 88 ? 14.370 -8.117 -9.597 1.00 82.50 88 PHE A C 1
ATOM 694 O O . PHE A 1 88 ? 14.934 -9.191 -9.409 1.00 82.50 88 PHE A O 1
ATOM 701 N N . SER A 1 89 ? 14.480 -7.100 -8.741 1.00 79.00 89 SER A N 1
ATOM 702 C CA . SER A 1 89 ? 15.280 -7.181 -7.509 1.00 79.00 89 SER A CA 1
ATOM 703 C C . SER A 1 89 ? 14.747 -8.271 -6.559 1.00 79.00 89 SER A C 1
ATOM 705 O O . SER A 1 89 ? 15.513 -9.099 -6.060 1.00 79.00 89 SER A O 1
ATOM 707 N N . PHE A 1 90 ? 13.417 -8.402 -6.427 1.00 81.75 90 PHE A N 1
ATOM 708 C CA . PHE A 1 90 ? 12.806 -9.526 -5.700 1.00 81.75 90 PHE A CA 1
ATOM 709 C C . PHE A 1 90 ? 13.060 -10.891 -6.347 1.00 81.75 90 PHE A C 1
ATOM 711 O O . PHE A 1 90 ? 13.216 -11.884 -5.634 1.00 81.75 90 PHE A O 1
ATOM 718 N N . ALA A 1 91 ? 13.098 -10.961 -7.679 1.00 83.06 91 ALA A N 1
ATOM 719 C CA . ALA A 1 91 ? 13.392 -12.202 -8.388 1.00 83.06 91 ALA A CA 1
ATOM 720 C C . ALA A 1 91 ? 14.845 -12.662 -8.164 1.00 83.06 91 ALA A C 1
ATOM 722 O O . ALA A 1 91 ? 15.085 -13.856 -7.981 1.00 83.06 91 ALA A O 1
ATOM 723 N N . THR A 1 92 ? 15.799 -11.729 -8.119 1.00 80.31 92 THR A N 1
ATOM 724 C CA . THR A 1 92 ? 17.229 -12.017 -7.914 1.00 80.31 92 THR A CA 1
ATOM 725 C C . THR A 1 92 ? 17.550 -12.456 -6.480 1.00 80.31 92 THR A C 1
ATOM 727 O O . THR A 1 92 ? 18.431 -13.292 -6.284 1.00 80.31 92 THR A O 1
ATOM 730 N N . GLY A 1 93 ? 16.814 -11.965 -5.476 1.00 76.12 93 GLY A N 1
ATOM 731 C CA . GLY A 1 93 ? 17.058 -12.295 -4.064 1.00 76.12 93 GLY A CA 1
ATOM 732 C C . GLY A 1 93 ? 16.767 -13.744 -3.650 1.00 76.12 93 GLY A C 1
ATOM 733 O O . GLY A 1 93 ? 17.307 -14.234 -2.659 1.00 76.12 93 GLY A O 1
ATOM 734 N N . GLY A 1 94 ? 15.930 -14.479 -4.386 1.00 82.50 94 GLY A N 1
ATOM 735 C CA . GLY A 1 94 ? 15.596 -15.868 -4.046 1.00 82.50 94 GLY A CA 1
ATOM 736 C C . GLY A 1 94 ? 15.038 -16.050 -2.619 1.00 82.50 94 GLY A C 1
ATOM 737 O O . GLY A 1 94 ? 14.446 -15.148 -2.028 1.00 82.50 94 GLY A O 1
ATOM 738 N N . ILE A 1 95 ? 15.187 -17.249 -2.040 1.00 84.12 95 ILE A N 1
ATOM 739 C CA . ILE A 1 95 ? 14.603 -17.570 -0.719 1.00 84.12 95 ILE A CA 1
ATOM 740 C C . ILE A 1 95 ? 15.426 -16.976 0.436 1.00 84.12 95 ILE A C 1
ATOM 742 O O . ILE A 1 95 ? 14.846 -16.436 1.377 1.00 84.12 95 ILE A O 1
ATOM 746 N N . PHE A 1 96 ? 16.757 -17.077 0.364 1.00 82.44 96 PHE A N 1
ATOM 747 C CA . PHE A 1 96 ? 17.678 -16.715 1.452 1.00 82.44 96 PHE A CA 1
ATOM 748 C C . PHE A 1 96 ? 18.460 -15.415 1.216 1.00 82.44 96 PHE A C 1
ATOM 750 O O . PHE A 1 96 ? 19.222 -15.016 2.094 1.00 82.44 96 PHE A O 1
ATOM 757 N N . GLY A 1 97 ? 18.260 -14.750 0.075 1.00 82.25 97 GLY A N 1
ATOM 758 C CA . GLY A 1 97 ? 18.986 -13.537 -0.279 1.00 82.25 97 GLY A CA 1
ATOM 759 C C . GLY A 1 97 ? 20.330 -13.810 -0.946 1.00 82.25 97 GLY A C 1
ATOM 760 O O . GLY A 1 97 ? 20.861 -14.923 -0.900 1.00 82.25 97 GLY A O 1
ATOM 761 N N . THR A 1 98 ? 20.894 -12.767 -1.546 1.00 78.25 98 THR A N 1
ATOM 762 C CA . THR A 1 98 ? 22.269 -12.750 -2.071 1.00 78.25 98 THR A CA 1
ATOM 763 C C . THR A 1 98 ? 23.316 -12.483 -0.978 1.00 78.25 98 THR A C 1
ATOM 765 O O . THR A 1 98 ? 24.506 -12.714 -1.196 1.00 78.25 98 THR A O 1
ATOM 768 N N . GLY A 1 99 ? 22.884 -12.071 0.222 1.00 74.88 99 GLY A N 1
ATOM 769 C CA . GLY A 1 99 ? 23.722 -11.746 1.375 1.00 74.88 99 GLY A CA 1
ATOM 770 C C . GLY A 1 99 ? 23.786 -10.239 1.647 1.00 74.88 99 GLY A C 1
ATOM 771 O O . GLY A 1 99 ? 23.864 -9.431 0.725 1.00 74.88 99 GLY A O 1
ATOM 772 N N . LEU A 1 100 ? 23.789 -9.856 2.930 1.00 73.88 100 LEU A N 1
ATOM 773 C CA . LEU A 1 100 ? 23.840 -8.454 3.369 1.00 73.88 100 LEU A CA 1
ATOM 774 C C . LEU A 1 100 ? 25.056 -7.722 2.781 1.00 73.88 100 LEU A C 1
ATOM 776 O O . LEU A 1 100 ? 26.192 -8.156 2.984 1.00 73.88 100 LEU A O 1
ATOM 780 N N . GLY A 1 101 ? 24.819 -6.614 2.076 1.00 69.38 101 GLY A N 1
ATOM 781 C CA . GLY A 1 101 ? 25.865 -5.813 1.437 1.00 69.38 101 GLY A CA 1
ATOM 782 C C . GLY A 1 101 ? 26.456 -6.403 0.150 1.00 69.38 101 GLY A C 1
ATOM 783 O O . GLY A 1 101 ? 27.415 -5.836 -0.367 1.00 69.38 101 GLY A O 1
ATOM 784 N N . ASN A 1 102 ? 25.912 -7.515 -0.364 1.00 65.56 102 ASN A N 1
ATOM 785 C CA . ASN A 1 102 ? 26.225 -8.057 -1.696 1.00 65.56 102 ASN A CA 1
ATOM 786 C C . ASN A 1 102 ? 25.140 -7.742 -2.741 1.00 65.56 102 ASN A C 1
ATOM 788 O O . ASN A 1 102 ? 25.215 -8.250 -3.860 1.00 65.56 102 ASN A O 1
ATOM 792 N N . GLY A 1 103 ? 24.135 -6.928 -2.396 1.00 60.19 103 GLY A N 1
ATOM 793 C CA . GLY A 1 103 ? 23.184 -6.410 -3.379 1.00 60.19 103 GLY A CA 1
ATOM 794 C C . GLY A 1 103 ? 23.907 -5.606 -4.459 1.00 60.19 103 GLY A C 1
ATOM 795 O O . GLY A 1 103 ? 24.981 -5.053 -4.211 1.00 60.19 103 GLY A O 1
ATOM 796 N N . GLN A 1 104 ? 23.336 -5.547 -5.661 1.00 60.00 104 GLN A N 1
ATOM 797 C CA . GLN A 1 104 ? 23.921 -4.845 -6.805 1.00 60.00 104 GLN A CA 1
ATOM 798 C C . GLN A 1 104 ? 23.173 -3.516 -7.050 1.00 60.00 104 GLN A C 1
ATOM 800 O O . GLN A 1 104 ? 22.374 -3.416 -7.989 1.00 60.00 104 GLN A O 1
ATOM 805 N N . PRO A 1 105 ? 23.412 -2.473 -6.216 1.00 53.69 105 PRO A N 1
ATOM 806 C CA . PRO A 1 105 ? 22.644 -1.224 -6.218 1.00 53.69 105 PRO A CA 1
ATOM 807 C C . PRO A 1 105 ? 22.755 -0.426 -7.525 1.00 53.69 105 PRO A C 1
ATOM 809 O O . PRO A 1 105 ? 21.913 0.429 -7.786 1.00 53.69 105 PRO A O 1
ATOM 812 N N . ASP A 1 106 ? 23.749 -0.718 -8.367 1.00 51.34 106 ASP A N 1
ATOM 813 C CA . ASP A 1 106 ? 23.994 -0.011 -9.630 1.00 51.34 106 ASP A CA 1
ATOM 814 C C . ASP A 1 106 ? 23.063 -0.440 -10.779 1.00 51.34 106 ASP A C 1
ATOM 816 O O . ASP A 1 106 ? 22.972 0.251 -11.792 1.00 51.34 106 ASP A O 1
ATOM 820 N N . THR A 1 107 ? 22.331 -1.552 -10.636 1.00 52.44 107 THR A N 1
ATOM 821 C CA . THR A 1 107 ? 21.350 -2.002 -11.647 1.00 52.44 107 THR A CA 1
ATOM 822 C C . THR A 1 107 ? 20.004 -1.281 -11.499 1.00 52.44 107 THR A C 1
ATOM 824 O O . THR A 1 107 ? 19.127 -1.430 -12.351 1.00 52.44 107 THR A O 1
ATOM 827 N N . VAL A 1 108 ? 19.835 -0.502 -10.418 1.00 51.28 108 VAL A N 1
ATOM 828 C CA . VAL A 1 108 ? 18.583 0.148 -10.015 1.00 51.28 108 VAL A CA 1
ATOM 829 C C . VAL A 1 108 ? 18.762 1.657 -9.812 1.00 51.28 108 VAL A C 1
ATOM 831 O O . VAL A 1 108 ? 19.132 2.090 -8.718 1.00 51.28 108 VAL A O 1
ATOM 834 N N . PRO A 1 109 ? 18.481 2.506 -10.825 1.00 44.41 109 PRO A N 1
ATOM 835 C CA . PRO A 1 109 ? 18.424 3.948 -10.640 1.00 44.41 109 PRO A CA 1
ATOM 836 C C . PRO A 1 109 ? 17.365 4.265 -9.581 1.00 44.41 109 PRO A C 1
ATOM 838 O O . PRO A 1 109 ? 16.185 3.990 -9.770 1.00 44.41 109 PRO A O 1
ATOM 841 N N . ALA A 1 110 ? 17.802 4.850 -8.464 1.00 52.31 110 ALA A N 1
ATOM 842 C CA . ALA A 1 110 ? 16.989 5.187 -7.289 1.00 52.31 110 ALA A CA 1
ATOM 843 C C . ALA A 1 110 ? 16.602 4.023 -6.345 1.00 52.31 110 ALA A C 1
ATOM 845 O O . ALA A 1 110 ? 15.588 4.105 -5.651 1.00 52.31 110 ALA A O 1
ATOM 846 N N . ALA A 1 111 ? 17.449 2.991 -6.215 1.00 49.72 111 ALA A N 1
ATOM 847 C CA . ALA A 1 111 ? 17.291 1.940 -5.193 1.00 49.72 111 ALA A CA 1
ATOM 848 C C . ALA A 1 111 ? 17.199 2.486 -3.752 1.00 49.72 111 ALA A C 1
ATOM 850 O O . ALA A 1 111 ? 16.502 1.931 -2.904 1.00 49.72 111 ALA A O 1
ATOM 851 N N . SER A 1 112 ? 17.903 3.587 -3.473 1.00 50.75 112 SER A N 1
ATOM 852 C CA . SER A 1 112 ? 18.195 4.022 -2.104 1.00 50.75 112 SER A CA 1
ATOM 853 C C . SER A 1 112 ? 17.102 4.848 -1.414 1.00 50.75 112 SER A C 1
ATOM 855 O O . SER A 1 112 ? 17.163 4.978 -0.194 1.00 50.75 112 SER A O 1
ATOM 857 N N . THR A 1 113 ? 16.122 5.410 -2.136 1.00 57.22 113 THR A N 1
ATOM 858 C CA . THR A 1 113 ? 15.131 6.337 -1.537 1.00 57.22 113 THR A CA 1
ATOM 859 C C . THR A 1 113 ? 13.730 5.734 -1.470 1.00 57.22 113 THR A C 1
ATOM 861 O O . THR A 1 113 ? 13.184 5.590 -0.379 1.00 57.22 113 THR A O 1
ATOM 864 N N . ASP A 1 114 ? 13.177 5.315 -2.612 1.00 67.31 114 ASP A N 1
ATOM 865 C CA . ASP A 1 114 ? 11.786 4.839 -2.701 1.00 67.31 114 ASP A CA 1
ATOM 866 C C . ASP A 1 114 ? 11.683 3.305 -2.818 1.00 67.31 114 ASP A C 1
ATOM 868 O O . ASP A 1 114 ? 10.622 2.727 -2.580 1.00 67.31 114 ASP A O 1
ATOM 872 N N . PHE A 1 115 ? 12.800 2.624 -3.110 1.00 71.38 115 PHE A N 1
ATOM 873 C CA . PHE A 1 115 ? 12.863 1.179 -3.371 1.00 71.38 115 PHE A CA 1
ATOM 874 C C . PHE A 1 115 ? 13.715 0.395 -2.365 1.00 71.38 115 PHE A C 1
ATOM 876 O O . PHE A 1 115 ? 14.165 -0.712 -2.654 1.00 71.38 115 PHE A O 1
ATOM 883 N N . ILE A 1 116 ? 13.857 0.902 -1.136 1.00 78.94 116 ILE A N 1
ATOM 884 C CA . ILE A 1 116 ? 14.618 0.225 -0.072 1.00 78.94 116 ILE A CA 1
ATOM 885 C C . ILE A 1 116 ? 14.113 -1.197 0.213 1.00 78.94 116 ILE A C 1
ATOM 887 O O . ILE A 1 116 ? 14.896 -2.089 0.527 1.00 78.94 116 ILE A O 1
ATOM 891 N N . VAL A 1 117 ? 12.806 -1.435 0.061 1.00 81.12 117 VAL A N 1
ATOM 892 C CA . VAL A 1 117 ? 12.215 -2.769 0.241 1.00 81.12 117 VAL A CA 1
ATOM 893 C C . VAL A 1 117 ? 12.670 -3.727 -0.860 1.00 81.12 117 VAL A C 1
ATOM 895 O O . VAL A 1 117 ? 12.891 -4.897 -0.566 1.00 81.12 117 VAL A O 1
ATOM 898 N N . ALA A 1 118 ? 12.846 -3.244 -2.094 1.00 81.44 118 ALA A N 1
ATOM 899 C CA . ALA A 1 118 ? 13.363 -4.046 -3.201 1.00 81.44 118 ALA A CA 1
ATOM 900 C C . ALA A 1 118 ? 14.810 -4.475 -2.922 1.00 81.44 118 ALA A C 1
ATOM 902 O O . ALA A 1 118 ? 15.090 -5.670 -2.895 1.00 81.44 118 ALA A O 1
ATOM 903 N N . ALA A 1 119 ? 15.671 -3.519 -2.550 1.00 78.69 119 ALA A N 1
ATOM 904 C CA . ALA A 1 119 ? 17.051 -3.800 -2.151 1.00 78.69 119 ALA A CA 1
ATOM 905 C C . ALA A 1 119 ? 17.129 -4.793 -0.974 1.00 78.69 119 ALA A C 1
ATOM 907 O O . ALA A 1 119 ? 17.895 -5.751 -1.002 1.00 78.69 119 ALA A O 1
ATOM 908 N N . PHE A 1 120 ? 16.278 -4.628 0.041 1.00 80.31 120 PHE A N 1
ATOM 909 C CA . PHE A 1 120 ? 16.210 -5.554 1.176 1.00 80.31 120 PHE A CA 1
ATOM 910 C C . PHE A 1 120 ? 15.755 -6.964 0.764 1.00 80.31 120 PHE A C 1
ATOM 912 O O . PHE A 1 120 ? 16.227 -7.961 1.311 1.00 80.31 120 PHE A O 1
ATOM 919 N N . GLY A 1 121 ? 14.834 -7.054 -0.199 1.00 81.88 121 GLY A N 1
ATOM 920 C CA . GLY A 1 121 ? 14.371 -8.316 -0.767 1.00 81.88 121 GLY A CA 1
ATOM 921 C C . GLY A 1 121 ? 15.440 -9.034 -1.589 1.00 81.88 121 GLY A C 1
ATOM 922 O O . GLY A 1 121 ? 15.468 -10.259 -1.588 1.00 81.88 121 GLY A O 1
ATOM 923 N N . GLU A 1 122 ? 16.349 -8.302 -2.227 1.00 84.00 122 GLU A N 1
ATOM 924 C CA . GLU A 1 122 ? 17.518 -8.871 -2.900 1.00 84.00 122 GLU A CA 1
ATOM 925 C C . GLU A 1 122 ? 18.525 -9.446 -1.895 1.00 84.00 122 GLU A C 1
ATOM 927 O O . GLU A 1 122 ? 18.929 -10.604 -1.997 1.00 84.00 122 GLU A O 1
ATOM 932 N N . GLU A 1 123 ? 18.874 -8.670 -0.867 1.00 85.62 123 GLU A N 1
ATOM 933 C CA . GLU A 1 123 ? 19.929 -9.041 0.081 1.00 85.62 123 GLU A CA 1
ATOM 934 C C . GLU A 1 123 ? 19.527 -10.150 1.057 1.00 85.62 123 GLU A C 1
ATOM 936 O O . GLU A 1 123 ? 20.350 -11.003 1.393 1.00 85.62 123 GLU A O 1
ATOM 941 N N . LEU A 1 124 ? 18.277 -10.147 1.531 1.00 84.25 124 LEU A N 1
ATOM 942 C CA . LEU A 1 124 ? 17.782 -11.092 2.542 1.00 84.25 124 LEU A CA 1
ATOM 943 C C . LEU A 1 124 ? 16.750 -12.090 2.004 1.00 84.25 124 LEU A C 1
ATOM 945 O O . LEU A 1 124 ? 16.317 -12.990 2.734 1.00 84.25 124 LEU A O 1
ATOM 949 N N . GLY A 1 125 ? 16.342 -11.935 0.745 1.00 86.56 125 GLY A N 1
ATOM 950 C CA . GLY A 1 125 ? 15.405 -12.830 0.086 1.00 86.56 125 GLY A CA 1
ATOM 951 C C . GLY A 1 125 ? 13.996 -12.784 0.671 1.00 86.56 125 GLY A C 1
ATOM 952 O O . GLY A 1 125 ? 13.618 -11.928 1.483 1.00 86.56 125 GLY A O 1
ATOM 953 N N . LEU A 1 126 ? 13.203 -13.780 0.281 1.00 86.94 126 LEU A N 1
ATOM 954 C CA . LEU A 1 126 ? 11.828 -13.958 0.747 1.00 86.94 126 LEU A CA 1
ATOM 955 C C . LEU A 1 126 ? 11.728 -14.099 2.270 1.00 86.94 126 LEU A C 1
ATOM 957 O O . LEU A 1 126 ? 10.766 -13.607 2.858 1.00 86.94 126 LEU A O 1
ATOM 961 N N . VAL A 1 127 ? 12.699 -14.749 2.922 1.00 89.75 127 VAL A N 1
ATOM 962 C CA . VAL A 1 127 ? 12.685 -14.934 4.384 1.00 89.75 127 VAL A CA 1
ATOM 963 C C . VAL A 1 127 ? 12.841 -13.596 5.106 1.00 89.75 127 VAL A C 1
ATOM 965 O O . VAL A 1 127 ? 12.070 -13.301 6.024 1.00 89.75 127 VAL A O 1
ATOM 968 N N . GLY A 1 128 ? 13.789 -12.758 4.675 1.00 87.94 128 GLY A N 1
ATOM 969 C CA . GLY A 1 128 ? 13.969 -11.417 5.227 1.00 87.94 128 GLY A CA 1
ATOM 970 C C . GLY A 1 128 ? 12.740 -10.544 5.030 1.00 87.94 128 GLY A C 1
ATOM 971 O O . GLY A 1 128 ? 12.223 -9.977 5.996 1.00 87.94 128 GLY A O 1
ATOM 972 N N . LEU A 1 129 ? 12.217 -10.505 3.805 1.00 89.38 129 LEU A N 1
ATOM 973 C CA . LEU A 1 129 ? 11.029 -9.722 3.477 1.00 89.38 129 LEU A CA 1
ATOM 974 C C . LEU A 1 129 ? 9.800 -10.191 4.272 1.00 89.38 129 LEU A C 1
ATOM 976 O O . LEU A 1 129 ? 9.084 -9.369 4.845 1.00 89.38 129 LEU A O 1
ATOM 980 N N . ALA A 1 130 ? 9.586 -11.504 4.400 1.00 90.81 130 ALA A N 1
ATOM 981 C CA . ALA A 1 130 ? 8.503 -12.059 5.209 1.00 90.81 130 ALA A CA 1
ATOM 982 C C . ALA A 1 130 ? 8.645 -11.696 6.695 1.00 90.81 130 ALA A C 1
ATOM 984 O O . ALA A 1 130 ? 7.660 -11.316 7.332 1.00 90.81 130 ALA A O 1
ATOM 985 N N . SER A 1 131 ? 9.861 -11.762 7.248 1.00 91.38 131 SER A N 1
ATOM 986 C CA . SER A 1 131 ? 10.117 -11.375 8.640 1.00 91.38 131 SER A CA 1
ATOM 987 C C . SER A 1 131 ? 9.826 -9.888 8.893 1.00 91.38 131 SER A C 1
ATOM 989 O O . SER A 1 131 ? 9.192 -9.544 9.894 1.00 91.38 131 SER A O 1
ATOM 991 N N . LEU A 1 132 ? 10.193 -9.015 7.946 1.00 90.81 132 LEU A N 1
ATOM 992 C CA . LEU A 1 132 ? 9.930 -7.578 7.998 1.00 90.81 132 LEU A CA 1
ATOM 993 C C . LEU A 1 132 ? 8.422 -7.294 7.980 1.00 90.81 132 LEU A C 1
ATOM 995 O O . LEU A 1 132 ? 7.910 -6.585 8.851 1.00 90.81 132 LEU A O 1
ATOM 999 N N . LEU A 1 133 ? 7.687 -7.900 7.041 1.00 91.62 133 LEU A N 1
ATOM 1000 C CA . LEU A 1 133 ? 6.228 -7.775 6.959 1.00 91.62 133 LEU A CA 1
ATOM 1001 C C . LEU A 1 133 ? 5.532 -8.304 8.220 1.00 91.62 133 LEU A C 1
ATOM 1003 O O . LEU A 1 133 ? 4.572 -7.695 8.704 1.00 91.62 133 LEU A O 1
ATOM 1007 N N . MET A 1 134 ? 6.024 -9.407 8.791 1.00 94.88 134 MET A N 1
ATOM 1008 C CA . MET A 1 134 ? 5.493 -9.965 10.034 1.00 94.88 134 MET A CA 1
ATOM 1009 C C . MET A 1 134 ? 5.676 -8.993 11.206 1.00 94.88 134 MET A C 1
ATOM 1011 O O . MET A 1 134 ? 4.741 -8.786 11.984 1.00 94.88 134 MET A O 1
ATOM 1015 N N . LEU A 1 135 ? 6.838 -8.342 11.309 1.00 94.44 135 LEU A N 1
ATOM 1016 C CA . LEU A 1 135 ? 7.115 -7.351 12.347 1.00 94.44 135 LEU A CA 1
ATOM 1017 C C . LEU A 1 135 ? 6.191 -6.131 12.228 1.00 94.44 135 LEU A C 1
ATOM 1019 O O . LEU A 1 135 ? 5.558 -5.754 13.218 1.00 94.44 135 LEU A O 1
ATOM 1023 N N . TYR A 1 136 ? 6.031 -5.572 11.022 1.00 92.38 136 TYR A N 1
ATOM 1024 C CA . TYR A 1 136 ? 5.074 -4.486 10.777 1.00 92.38 136 TYR A CA 1
ATOM 1025 C C . TYR A 1 136 ? 3.642 -4.893 11.132 1.00 92.38 136 TYR A C 1
ATOM 1027 O O . TYR A 1 136 ? 2.933 -4.148 11.810 1.00 92.38 136 TYR A O 1
ATOM 1035 N N . THR A 1 137 ? 3.231 -6.105 10.755 1.00 93.44 137 THR A N 1
ATOM 1036 C CA . THR A 1 137 ? 1.898 -6.636 11.069 1.00 93.44 137 THR A CA 1
ATOM 1037 C C . THR A 1 137 ? 1.667 -6.721 12.579 1.00 93.44 137 THR A C 1
ATOM 1039 O O . THR A 1 137 ? 0.625 -6.290 13.075 1.00 93.44 137 THR A O 1
ATOM 1042 N N . ILE A 1 138 ? 2.647 -7.216 13.343 1.00 95.19 138 ILE A N 1
ATOM 1043 C CA . ILE A 1 138 ? 2.563 -7.283 14.809 1.00 95.19 138 ILE A CA 1
ATOM 1044 C C . ILE A 1 138 ? 2.419 -5.881 15.411 1.00 95.19 138 ILE A C 1
ATOM 1046 O O . ILE A 1 138 ? 1.568 -5.682 16.283 1.00 95.19 138 ILE A O 1
ATOM 1050 N N . VAL A 1 139 ? 3.219 -4.911 14.955 1.00 93.81 139 VAL A N 1
ATOM 1051 C CA . VAL A 1 139 ? 3.158 -3.520 15.434 1.00 93.81 139 VAL A CA 1
ATOM 1052 C C . VAL A 1 139 ? 1.785 -2.908 15.151 1.00 93.81 139 VAL A C 1
ATOM 1054 O O . VAL A 1 139 ? 1.170 -2.359 16.066 1.00 93.81 139 VAL A O 1
ATOM 1057 N N . ILE A 1 140 ? 1.262 -3.067 13.932 1.00 89.25 140 ILE A N 1
ATOM 1058 C CA . ILE A 1 140 ? -0.048 -2.537 13.531 1.00 89.25 140 ILE A CA 1
ATOM 1059 C C . ILE A 1 140 ? -1.174 -3.169 14.357 1.00 89.25 140 ILE A C 1
ATOM 1061 O O . ILE A 1 140 ? -2.003 -2.450 14.915 1.00 89.25 140 ILE A O 1
ATOM 1065 N N . ILE A 1 141 ? -1.195 -4.499 14.502 1.00 90.31 141 ILE A N 1
ATOM 1066 C CA . ILE A 1 141 ? -2.220 -5.195 15.296 1.00 90.31 141 ILE A CA 1
ATOM 1067 C C . ILE A 1 141 ? -2.164 -4.742 16.756 1.00 90.31 141 ILE A C 1
ATOM 1069 O O . ILE A 1 141 ? -3.207 -4.498 17.366 1.00 90.31 141 ILE A O 1
ATOM 1073 N N . ARG A 1 142 ? -0.965 -4.612 17.340 1.00 87.88 142 ARG A N 1
ATOM 1074 C CA . ARG A 1 142 ? -0.825 -4.131 18.720 1.00 87.88 142 ARG A CA 1
ATOM 1075 C C . ARG A 1 142 ? -1.290 -2.686 18.866 1.00 87.88 142 ARG A C 1
ATOM 1077 O O . ARG A 1 142 ? -2.035 -2.419 19.805 1.00 87.88 142 ARG A O 1
ATOM 1084 N N . GLY A 1 143 ? -0.932 -1.803 17.934 1.00 85.12 143 GLY A N 1
ATOM 1085 C CA . GLY A 1 143 ? -1.382 -0.410 17.917 1.00 85.12 143 GLY A CA 1
ATOM 1086 C C . GLY A 1 143 ? -2.900 -0.274 17.778 1.00 85.12 143 GLY A C 1
ATOM 1087 O O . GLY A 1 143 ? -3.527 0.494 18.505 1.00 85.12 143 GLY A O 1
ATOM 1088 N N . LEU A 1 144 ? -3.527 -1.071 16.910 1.00 81.81 144 LEU A N 1
ATOM 1089 C CA . LEU A 1 144 ? -4.980 -1.045 16.743 1.00 81.81 144 LEU A CA 1
ATOM 10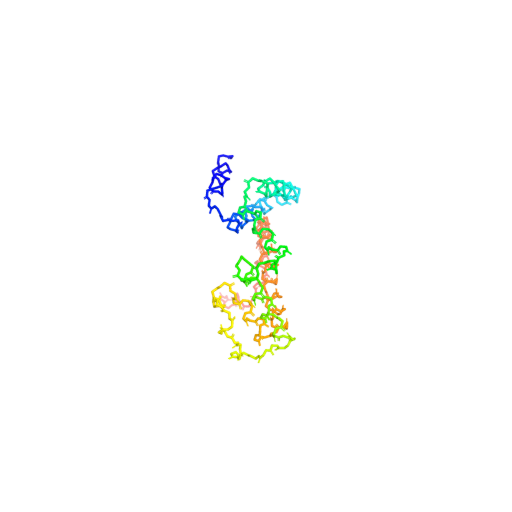90 C C . LEU A 1 144 ? -5.705 -1.602 17.979 1.00 81.81 144 LEU A C 1
ATOM 1092 O O . LEU A 1 144 ? -6.701 -1.032 18.424 1.00 81.81 144 LEU A O 1
ATOM 1096 N N . ARG A 1 145 ? -5.189 -2.682 18.586 1.00 81.69 145 ARG A N 1
ATOM 1097 C CA . ARG A 1 145 ? -5.756 -3.249 19.823 1.00 81.69 145 ARG A CA 1
ATOM 1098 C C . ARG A 1 145 ? -5.670 -2.275 20.996 1.00 81.69 145 ARG A C 1
ATOM 1100 O O . ARG A 1 145 ? -6.644 -2.157 21.735 1.00 81.69 145 ARG A O 1
ATOM 1107 N N . THR A 1 146 ? -4.550 -1.571 21.171 1.00 78.75 146 THR A N 1
ATOM 1108 C CA . THR A 1 146 ? -4.423 -0.552 22.226 1.00 78.75 146 THR A CA 1
ATOM 1109 C C . THR A 1 146 ? -5.322 0.650 21.954 1.00 78.75 146 THR A C 1
ATOM 1111 O O . THR A 1 146 ? -5.994 1.109 22.875 1.00 78.75 146 THR A O 1
ATOM 1114 N N . ALA A 1 147 ? -5.422 1.112 20.703 1.00 72.38 147 ALA A N 1
ATOM 1115 C CA . ALA A 1 147 ? -6.313 2.208 20.323 1.00 72.38 147 ALA A CA 1
ATOM 1116 C C . ALA A 1 147 ? -7.790 1.905 20.634 1.00 72.38 147 ALA A C 1
ATOM 1118 O O . ALA A 1 147 ? -8.511 2.780 21.111 1.00 72.38 147 ALA A O 1
ATOM 1119 N N . ILE A 1 148 ? -8.234 0.661 20.424 1.00 71.00 148 ILE A N 1
ATOM 1120 C CA . ILE A 1 148 ? -9.595 0.225 20.770 1.00 71.00 148 ILE A CA 1
ATOM 1121 C C . ILE A 1 148 ? -9.763 0.097 22.294 1.00 71.00 148 ILE A C 1
ATOM 1123 O O . ILE A 1 148 ? -10.769 0.553 22.832 1.00 71.00 148 ILE A O 1
ATOM 1127 N N . ALA A 1 149 ? -8.778 -0.467 23.004 1.00 70.50 149 ALA A N 1
ATOM 1128 C CA . ALA A 1 149 ? -8.853 -0.693 24.452 1.00 70.50 149 ALA A CA 1
ATOM 1129 C C . ALA A 1 149 ? -8.841 0.603 25.289 1.00 70.50 149 ALA A C 1
ATOM 1131 O O . ALA A 1 149 ? -9.493 0.675 26.326 1.00 70.50 149 ALA A O 1
ATOM 1132 N N . VAL A 1 150 ? -8.132 1.649 24.848 1.00 63.62 150 VAL A N 1
ATOM 1133 C CA . VAL A 1 150 ? -8.043 2.936 25.572 1.00 63.62 150 VAL A CA 1
ATOM 1134 C C . VAL A 1 150 ? -9.371 3.708 25.565 1.00 63.62 150 VAL A C 1
ATOM 1136 O O . VAL A 1 150 ? -9.621 4.519 26.464 1.00 63.62 150 VAL A O 1
ATOM 1139 N N . ARG A 1 151 ? -10.261 3.436 24.599 1.00 53.94 151 ARG A N 1
ATOM 1140 C CA . ARG A 1 151 ? -11.592 4.064 24.546 1.00 53.94 151 ARG A CA 1
ATOM 1141 C C . ARG A 1 151 ? -12.531 3.569 25.644 1.00 53.94 151 ARG A C 1
ATOM 1143 O O . ARG A 1 151 ? -13.507 4.257 25.928 1.00 53.94 151 ARG A O 1
ATOM 1150 N N . ASP A 1 152 ? -12.188 2.483 26.337 1.00 55.16 152 ASP A N 1
ATOM 1151 C CA . ASP A 1 152 ? -12.897 2.036 27.536 1.00 55.16 152 ASP A CA 1
ATOM 1152 C C . ASP A 1 152 ? -12.333 2.706 28.803 1.00 55.16 152 ASP A C 1
ATOM 1154 O O . ASP A 1 152 ? -11.834 2.093 29.748 1.00 55.16 152 ASP A O 1
ATOM 1158 N N . SER A 1 153 ? -12.414 4.039 28.837 1.00 51.25 153 SER A N 1
ATOM 1159 C CA . SER A 1 153 ? -12.088 4.824 30.035 1.00 51.25 153 SER A CA 1
ATOM 1160 C C . SER A 1 153 ? -13.147 4.708 31.144 1.00 51.25 153 SER A C 1
ATOM 1162 O O . SER A 1 153 ? -13.027 5.385 32.162 1.00 51.25 153 SER A O 1
ATOM 1164 N N . PHE A 1 154 ? -14.133 3.809 31.019 1.00 50.81 154 PHE A N 1
ATOM 1165 C CA . PHE A 1 154 ? -14.992 3.427 32.143 1.00 50.81 154 PHE A CA 1
ATOM 1166 C C . PHE A 1 154 ? -14.248 2.533 33.159 1.00 50.81 154 PHE A C 1
ATOM 1168 O O . PHE A 1 154 ? -14.517 2.587 34.359 1.00 50.81 154 PHE A O 1
ATOM 1175 N N . GLY A 1 155 ? -13.208 1.802 32.730 1.00 51.53 155 GLY A N 1
ATOM 1176 C CA . GLY A 1 155 ? -12.361 0.992 33.620 1.00 51.53 155 GLY A CA 1
ATOM 1177 C C . GLY A 1 155 ? -11.477 1.803 34.581 1.00 51.53 155 GLY A C 1
ATOM 1178 O O . GLY A 1 155 ? -11.046 1.283 35.611 1.00 51.53 155 GLY A O 1
ATOM 1179 N N . LYS A 1 156 ? -11.251 3.098 34.310 1.00 46.47 156 LYS A N 1
ATOM 1180 C CA . LYS A 1 156 ? -10.507 4.000 35.213 1.00 46.47 156 LYS A CA 1
ATOM 1181 C C . LYS A 1 156 ? -11.282 4.368 36.486 1.00 46.47 156 LYS A C 1
ATOM 1183 O O . LYS A 1 156 ? -10.646 4.763 37.458 1.00 46.47 156 LYS A O 1
ATOM 1188 N N . LEU A 1 157 ? -12.605 4.171 36.531 1.00 52.69 157 LEU A N 1
ATOM 1189 C CA . LEU A 1 157 ? -13.404 4.316 37.761 1.00 52.69 157 LEU A CA 1
ATOM 1190 C C . LEU A 1 157 ? -13.433 3.035 38.620 1.00 52.69 157 LEU A C 1
ATOM 1192 O O . LEU A 1 157 ? -13.695 3.111 39.816 1.00 52.69 157 LEU A O 1
ATOM 1196 N N . LEU A 1 158 ? -13.095 1.871 38.051 1.00 52.41 158 LEU A N 1
ATOM 1197 C CA . LEU A 1 158 ? -12.932 0.593 38.772 1.00 52.41 158 LEU A CA 1
ATOM 1198 C C . LEU A 1 158 ? -11.483 0.331 39.230 1.00 52.41 158 LEU A C 1
ATOM 1200 O O . LEU A 1 158 ? -11.229 -0.528 40.077 1.00 52.41 158 LEU A O 1
ATOM 1204 N N . ALA A 1 159 ? -10.530 1.126 38.740 1.00 44.06 159 ALA A N 1
ATOM 1205 C CA . ALA A 1 159 ? -9.115 1.048 39.087 1.00 44.06 159 ALA A CA 1
ATOM 1206 C C . ALA A 1 159 ? -8.700 1.467 40.522 1.00 44.06 159 ALA A C 1
ATOM 1208 O O . ALA A 1 159 ? -7.509 1.334 40.812 1.00 44.06 159 ALA A O 1
ATOM 1209 N N . PRO A 1 160 ? -9.568 1.862 41.486 1.00 52.03 160 PRO A N 1
ATOM 1210 C CA . PRO A 1 160 ? -9.167 1.812 42.895 1.00 52.03 160 PRO A CA 1
ATOM 1211 C C . PRO A 1 160 ? -8.830 0.381 43.359 1.00 52.03 160 PRO A C 1
ATOM 1213 O O . PRO A 1 160 ? -8.118 0.203 44.347 1.00 52.03 160 PRO A O 1
ATOM 1216 N N . ALA A 1 161 ? -9.276 -0.658 42.639 1.00 49.06 161 ALA A N 1
ATOM 1217 C CA . ALA A 1 161 ? -8.972 -2.052 42.968 1.00 49.06 161 ALA A CA 1
ATOM 1218 C C . ALA A 1 161 ? -7.486 -2.430 42.779 1.00 49.06 161 ALA A C 1
ATOM 1220 O O . ALA A 1 161 ? -7.006 -3.364 43.424 1.00 49.06 161 ALA A O 1
ATOM 1221 N N . TRP A 1 162 ? -6.721 -1.671 41.978 1.00 42.50 162 TRP A N 1
ATOM 1222 C CA . TRP A 1 162 ? -5.270 -1.866 41.813 1.00 42.50 162 TRP A CA 1
ATOM 1223 C C . TRP A 1 162 ? -4.449 -1.313 42.996 1.00 42.50 162 TRP A C 1
ATOM 1225 O O . TRP A 1 162 ? -3.225 -1.277 42.955 1.00 42.50 162 TRP A O 1
ATOM 1235 N N . ARG A 1 163 ? -5.109 -0.917 44.095 1.00 44.00 163 ARG A N 1
ATOM 1236 C CA . ARG A 1 163 ? -4.496 -0.597 45.396 1.00 44.00 163 ARG A CA 1
ATOM 1237 C C . ARG A 1 163 ? -4.620 -1.755 46.402 1.00 44.00 163 ARG A C 1
ATOM 1239 O O . ARG A 1 163 ? -4.720 -1.531 47.600 1.00 44.00 163 ARG A O 1
ATOM 1246 N N . ARG A 1 164 ? -4.666 -3.013 45.948 1.00 50.09 164 ARG A N 1
ATOM 1247 C CA . ARG A 1 164 ? -4.653 -4.194 46.846 1.00 50.09 164 ARG A CA 1
ATOM 1248 C C . ARG A 1 164 ? -3.496 -5.164 46.616 1.00 50.09 164 ARG A C 1
ATOM 1250 O O . ARG A 1 164 ? -3.456 -6.209 47.253 1.00 50.09 164 ARG A O 1
ATOM 1257 N N . ARG A 1 165 ? -2.534 -4.826 45.749 1.00 49.59 165 ARG A N 1
ATOM 1258 C CA . ARG A 1 165 ? -1.355 -5.670 45.495 1.00 49.59 165 ARG A CA 1
ATOM 1259 C C . ARG A 1 165 ? -0.034 -4.936 45.717 1.00 49.59 165 ARG A C 1
ATOM 1261 O O . ARG A 1 165 ? 0.892 -5.084 44.933 1.00 49.59 165 ARG A O 1
ATOM 1268 N N . TRP A 1 166 ? 0.048 -4.152 46.791 1.00 40.19 166 TRP A N 1
ATOM 1269 C CA . TRP A 1 166 ? 1.340 -3.810 47.387 1.00 40.19 166 TRP A CA 1
ATOM 1270 C C . TRP A 1 166 ? 1.583 -4.768 48.563 1.00 40.19 166 TRP A C 1
ATOM 1272 O O . TRP A 1 166 ? 0.694 -4.884 49.411 1.00 40.19 166 TRP A O 1
ATOM 1282 N N . PRO A 1 167 ? 2.713 -5.493 48.616 1.00 47.78 167 PRO A N 1
ATOM 1283 C CA . PRO A 1 167 ? 3.033 -6.378 49.730 1.00 47.78 167 PRO A CA 1
ATOM 1284 C C . PRO A 1 167 ? 3.122 -5.583 51.038 1.00 47.78 167 PRO A C 1
ATOM 1286 O O . PRO A 1 167 ? 3.776 -4.544 51.114 1.00 47.78 167 PRO A O 1
ATOM 1289 N N . SER A 1 168 ? 2.457 -6.079 52.074 1.00 53.06 168 SER A N 1
ATOM 1290 C CA . SER A 1 168 ? 2.282 -5.477 53.400 1.00 53.06 168 SER A CA 1
ATOM 1291 C C . SER A 1 168 ? 3.533 -5.499 54.296 1.00 53.06 168 SER A C 1
ATOM 1293 O O . SER A 1 168 ? 3.412 -5.507 55.516 1.00 53.06 168 SER A O 1
ATOM 1295 N N . SER A 1 169 ? 4.743 -5.515 53.738 1.00 47.47 169 SER A N 1
ATOM 1296 C CA . SER A 1 169 ? 5.970 -5.757 54.518 1.00 47.47 169 SER A CA 1
ATOM 1297 C C . SER A 1 169 ? 6.584 -4.513 55.178 1.00 47.47 169 SER A C 1
ATOM 1299 O O . SER A 1 169 ? 7.609 -4.639 55.836 1.00 47.47 169 SER A O 1
ATOM 1301 N N . CYS A 1 170 ? 5.989 -3.322 55.049 1.00 51.69 170 CYS A N 1
ATOM 1302 C CA . CYS A 1 170 ? 6.601 -2.072 55.533 1.00 51.69 170 CYS A CA 1
ATOM 1303 C C . CYS A 1 170 ? 5.777 -1.271 56.558 1.00 51.69 170 CYS A C 1
ATOM 1305 O O . CYS A 1 170 ? 6.073 -0.097 56.756 1.00 51.69 170 CYS A O 1
ATOM 1307 N N . SER A 1 171 ? 4.774 -1.849 57.232 1.00 52.31 171 SER A N 1
ATOM 1308 C CA . SER A 1 171 ? 3.987 -1.095 58.234 1.00 52.31 171 SER A CA 1
ATOM 1309 C C . SER A 1 171 ? 4.178 -1.516 59.695 1.00 52.31 171 SER A C 1
ATOM 1311 O O . SER A 1 171 ? 3.480 -0.980 60.548 1.00 52.31 171 SER A O 1
ATOM 1313 N N . SER A 1 172 ? 5.086 -2.443 60.024 1.00 50.72 172 SER A N 1
ATOM 1314 C CA . SER A 1 172 ? 5.227 -2.953 61.402 1.00 50.72 172 SER A CA 1
ATOM 1315 C C . SER A 1 172 ? 6.449 -2.449 62.182 1.00 50.72 172 SER A C 1
ATOM 1317 O O . SER A 1 172 ? 6.665 -2.920 63.289 1.00 50.72 172 SER A O 1
ATOM 1319 N N . SER A 1 173 ? 7.246 -1.504 61.665 1.00 52.44 173 SER A N 1
ATOM 1320 C CA . SER A 1 173 ? 8.495 -1.074 62.333 1.00 52.44 173 SER A CA 1
ATOM 1321 C C . SER A 1 173 ? 8.468 0.335 62.951 1.00 52.44 173 SER A C 1
ATOM 1323 O O . SER A 1 173 ? 9.526 0.873 63.259 1.00 52.44 173 SER A O 1
ATOM 1325 N N . LEU A 1 174 ? 7.294 0.949 63.129 1.00 52.84 174 LEU A N 1
ATOM 1326 C CA . LEU A 1 174 ? 7.152 2.284 63.746 1.00 52.84 174 LEU A CA 1
ATOM 1327 C C . LEU A 1 174 ? 6.086 2.318 64.856 1.00 52.84 174 LEU A C 1
ATOM 1329 O O . LEU A 1 174 ? 5.431 3.333 65.073 1.00 52.84 174 LEU A O 1
ATOM 1333 N N . ALA A 1 175 ? 5.900 1.195 65.549 1.00 43.56 175 ALA A N 1
ATOM 1334 C CA . ALA A 1 175 ? 5.060 1.115 66.741 1.00 43.56 175 ALA A CA 1
ATOM 1335 C C . ALA A 1 175 ? 5.697 0.206 67.807 1.00 43.56 175 ALA A C 1
ATOM 1337 O O . ALA A 1 175 ? 5.088 -0.777 68.216 1.00 43.56 175 ALA A O 1
ATOM 1338 N N . VAL A 1 176 ? 6.932 0.529 68.207 1.00 46.72 176 VAL A N 1
ATOM 1339 C CA . VAL A 1 176 ? 7.500 0.312 69.552 1.00 46.72 176 VAL A CA 1
ATOM 1340 C C . VAL A 1 176 ? 8.432 1.482 69.832 1.00 46.72 176 VAL A C 1
ATOM 1342 O O . VAL A 1 176 ? 9.191 1.834 68.900 1.00 46.72 176 VAL A O 1
#

Foldseek 3Di:
DVVVVVLVVVVVVPLDPVVNVVVLVVVLVVVCLVPVDVVSSVVSVVVVVVVLVVCCVVDVSSVLLVVCVVPVPVCCPPPSVQVVLLVVLLVQQAAQAPAPPPFDCVVDDPCPDPNVLSSQCRHGNPVSSVVVVVVVVVVVVVVVVVSNVVVPCVCVVVVVVVVPPDDPPPDPPPDD

Radius of gyration: 25.21 Å; chains: 1; bounding box: 48×40×91 Å